Protein AF-A0A368H1C3-F1 (afdb_monomer_lite)

Organism: Ancylostoma caninum (NCBI:txid29170)

pLDDT: mean 83.2, std 16.76, range [36.94, 96.88]

InterPro domains:
  IPR009050 Globin-like superfamily [SSF46458] (20-151)
  IPR012292 Globin/Protoglobin [G3DSA:1.10.490.10] (18-158)

Secondary structure (DSSP, 8-state):
------------S--------HHHHHHHHHHHHHHHHHS-HHHHHHHHHHH-TTSSHHHHHHHHH-----SSPPPHHHHTTSHHHHHHHHHHHHHHHHHHHTTTSTTHHHHHHHHHHHHHHHHHHTT----HHHHHHHHHHHHHHHHHHHHHHHHHHHTT-

Foldseek 3Di:
DDDDDDPPPPVDDPLQDDPDDPVRLVVLLVLLVLLVVPDLLLLQLLLQQCLPPVDCSVVLLCVVQVDDPDNDRDDSVNLVVGPSSVVRSVVVNVLVVQLSVLSPPPSSRVSNVVSVVVVVVVCVVVVNDDDPVVVVSSVVSSCVSSVVSVVVVVVVVVVVD

Radius of gyration: 20.33 Å; chains: 1; bounding box: 42×81×49 Å

Structure (mmCIF, N/CA/C/O backbone):
data_AF-A0A368H1C3-F1
#
_entry.id   AF-A0A368H1C3-F1
#
loop_
_atom_site.group_PDB
_atom_site.id
_atom_site.type_symbol
_atom_site.label_atom_id
_atom_site.label_alt_id
_atom_site.label_comp_id
_atom_site.label_asym_id
_atom_site.label_entity_id
_atom_site.label_seq_id
_atom_site.pdbx_PDB_ins_code
_atom_site.Cartn_x
_atom_site.Cartn_y
_atom_site.Cartn_z
_atom_site.occupancy
_atom_site.B_iso_or_equiv
_atom_site.auth_seq_id
_atom_site.auth_comp_id
_atom_site.auth_asym_id
_atom_site.auth_atom_id
_atom_site.pdbx_PDB_model_num
ATOM 1 N N . MET A 1 1 ? -2.520 55.361 29.335 1.00 36.94 1 MET A N 1
ATOM 2 C CA . MET A 1 1 ? -2.672 55.066 27.896 1.00 36.94 1 MET A CA 1
ATOM 3 C C . MET A 1 1 ? -2.245 53.622 27.698 1.00 36.94 1 MET A C 1
ATOM 5 O O . MET A 1 1 ? -1.158 53.265 28.126 1.00 36.94 1 MET A O 1
ATOM 9 N N . SER A 1 2 ? -3.173 52.797 27.222 1.00 46.72 2 SER A N 1
ATOM 10 C CA . SER A 1 2 ? -3.066 51.341 27.087 1.00 46.72 2 SER A CA 1
ATOM 11 C C . SER A 1 2 ? -2.226 50.963 25.871 1.00 46.72 2 SER A C 1
ATOM 13 O O . SER A 1 2 ? -2.438 51.561 24.821 1.00 46.72 2 SER A O 1
ATOM 15 N N . ILE A 1 3 ? -1.361 49.951 25.990 1.00 47.44 3 ILE A N 1
ATOM 16 C CA . ILE A 1 3 ? -0.995 49.081 24.863 1.00 47.44 3 ILE A CA 1
ATOM 17 C C . ILE A 1 3 ? -0.906 47.640 25.388 1.00 47.44 3 ILE A C 1
ATOM 19 O O . ILE A 1 3 ? 0.160 47.121 25.700 1.00 47.44 3 ILE A O 1
ATOM 23 N N . MET A 1 4 ? -2.069 47.000 25.519 1.00 48.12 4 MET A N 1
ATOM 24 C CA . MET A 1 4 ? -2.190 45.562 25.277 1.00 48.12 4 MET A CA 1
ATOM 25 C C . MET A 1 4 ? -2.272 45.351 23.762 1.00 48.12 4 MET A C 1
ATOM 27 O O . MET A 1 4 ? -3.159 45.930 23.139 1.00 48.12 4 MET A O 1
ATOM 31 N N . LYS A 1 5 ? -1.377 44.531 23.202 1.00 44.06 5 LYS A N 1
ATOM 32 C CA . LYS A 1 5 ? -1.511 43.718 21.972 1.00 44.06 5 LYS A CA 1
ATOM 33 C C . LYS A 1 5 ? -0.127 43.127 21.672 1.00 44.06 5 LYS A C 1
ATOM 35 O O . LYS A 1 5 ? 0.862 43.828 21.809 1.00 44.06 5 LYS A O 1
ATOM 40 N N . GLU A 1 6 ? 0.053 41.874 21.293 1.00 38.03 6 GLU A N 1
ATOM 41 C CA . GLU A 1 6 ? -0.868 40.868 20.778 1.00 38.03 6 GLU A CA 1
ATOM 42 C C . GLU A 1 6 ? -0.171 39.528 21.076 1.00 38.03 6 GLU A C 1
ATOM 44 O O . GLU A 1 6 ? 0.984 39.343 20.695 1.00 38.03 6 GLU A O 1
ATOM 49 N N . CYS A 1 7 ? -0.813 38.615 21.816 1.00 43.75 7 CYS A N 1
ATOM 50 C CA . CYS A 1 7 ? -0.361 37.225 21.816 1.00 43.75 7 CYS A CA 1
ATOM 51 C C . CYS A 1 7 ? -0.515 36.740 20.379 1.00 43.75 7 CYS A C 1
ATOM 53 O O . CYS A 1 7 ? -1.635 36.634 19.884 1.00 43.75 7 CYS A O 1
ATOM 55 N N . SER A 1 8 ? 0.609 36.485 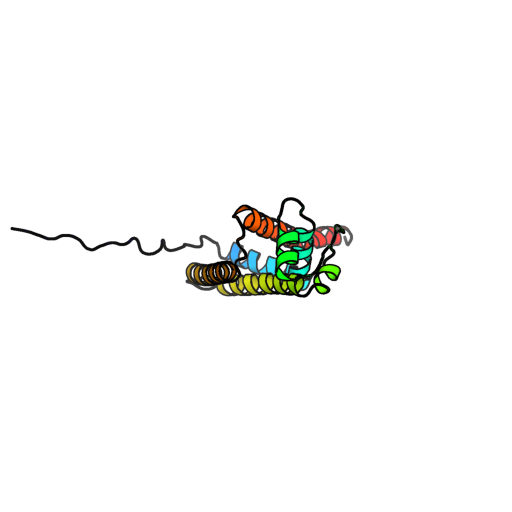19.720 1.00 43.47 8 SER A N 1
ATOM 56 C CA . SER A 1 8 ? 0.679 35.738 18.477 1.00 43.47 8 SER A CA 1
ATOM 57 C C . SER A 1 8 ? 0.069 34.359 18.719 1.00 43.47 8 SER A C 1
ATOM 59 O O . SER A 1 8 ? 0.742 33.423 19.147 1.00 43.47 8 SER A O 1
ATOM 61 N N . SER A 1 9 ? -1.236 34.243 18.496 1.00 50.00 9 SER A N 1
ATOM 62 C CA . SER A 1 9 ? -1.891 32.970 18.257 1.00 50.00 9 SER A CA 1
ATOM 63 C C . SER A 1 9 ? -1.485 32.535 16.856 1.00 50.00 9 SER A C 1
ATOM 65 O O . SER A 1 9 ? -2.258 32.677 15.907 1.00 50.00 9 SER A O 1
ATOM 67 N N . ASP A 1 10 ? -0.251 32.043 16.724 1.00 41.59 10 ASP A N 1
ATOM 68 C CA . ASP A 1 10 ? 0.030 31.109 15.645 1.00 41.59 10 ASP A CA 1
ATOM 69 C C . ASP A 1 10 ? -1.047 30.026 15.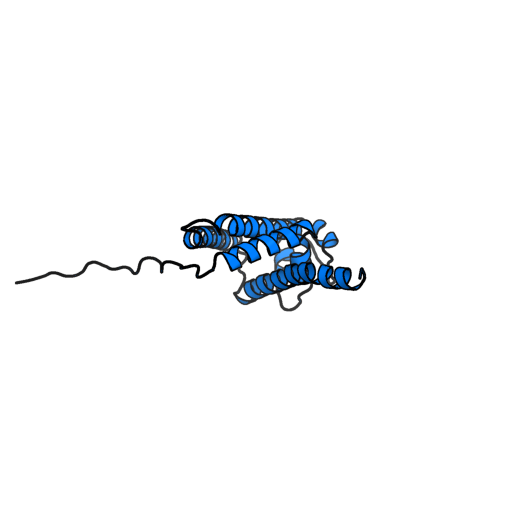755 1.00 41.59 10 ASP A C 1
ATOM 71 O O . ASP A 1 10 ? -1.230 29.469 16.849 1.00 41.59 10 ASP A O 1
ATOM 75 N N . PRO A 1 11 ? -1.823 29.748 14.694 1.00 45.91 11 PRO A N 1
ATOM 76 C CA . PRO A 1 11 ? -2.654 28.568 14.698 1.00 45.91 11 PRO A CA 1
ATOM 77 C C . PRO A 1 11 ? -1.682 27.397 14.822 1.00 45.91 11 PRO A C 1
ATOM 79 O O . PRO A 1 11 ? -1.014 27.019 13.860 1.00 45.91 11 PRO A O 1
ATOM 82 N N . GLY A 1 12 ? -1.559 26.858 16.040 1.00 49.38 12 GLY A N 1
ATOM 83 C CA . GLY A 1 12 ? -0.892 25.585 16.263 1.00 49.38 12 GLY A CA 1
ATOM 84 C C . GLY A 1 12 ? -1.432 24.580 15.244 1.00 49.38 12 GLY A C 1
ATOM 85 O O . GLY A 1 12 ? -2.580 24.735 14.806 1.00 49.38 12 GLY A O 1
ATOM 86 N N . PRO A 1 13 ? -0.622 23.592 14.821 1.00 56.41 13 PRO A N 1
ATOM 87 C CA . PRO A 1 13 ? -1.024 22.655 13.779 1.00 56.41 13 PRO A CA 1
ATOM 88 C C . PRO A 1 13 ? -2.434 22.168 14.092 1.00 56.41 13 PRO A C 1
ATOM 90 O O . PRO A 1 13 ? -2.689 21.745 15.223 1.00 56.41 13 PRO A O 1
ATOM 93 N N . ALA A 1 14 ? -3.354 22.335 13.135 1.00 54.88 14 ALA A N 1
ATOM 94 C CA . ALA A 1 14 ? -4.743 21.937 13.302 1.00 54.88 14 ALA A CA 1
ATOM 95 C C . ALA A 1 14 ? -4.737 20.530 13.896 1.00 54.88 14 ALA A C 1
ATOM 97 O O . ALA A 1 14 ? -4.202 19.613 13.265 1.00 54.88 14 ALA A O 1
ATOM 98 N N . ARG A 1 15 ? -5.221 20.391 15.141 1.00 56.34 15 ARG A N 1
ATOM 99 C CA . ARG A 1 15 ? -5.228 19.101 15.833 1.00 56.34 15 ARG A CA 1
ATOM 100 C C . ARG A 1 15 ? -5.968 18.142 14.925 1.00 56.34 15 ARG A C 1
ATOM 102 O O . ARG A 1 15 ? -7.175 18.283 14.722 1.00 56.34 15 ARG A O 1
ATOM 109 N N . SER A 1 16 ? -5.212 17.240 14.313 1.00 62.97 16 SER A N 1
ATOM 110 C CA . SER A 1 16 ? -5.767 16.258 13.405 1.00 62.97 16 SER A CA 1
ATOM 111 C C . SER A 1 16 ? -6.631 15.376 14.282 1.00 62.97 16 SER A C 1
ATOM 113 O O . SER A 1 16 ? -6.132 14.703 15.171 1.00 62.97 16 SER A O 1
ATOM 115 N N . THR A 1 17 ? -7.944 15.484 14.138 1.00 71.88 17 THR A N 1
ATOM 116 C CA . THR A 1 17 ? -8.879 14.649 14.884 1.00 71.88 17 THR A CA 1
ATOM 117 C C . THR A 1 17 ? -9.231 13.483 13.983 1.00 71.88 17 THR A C 1
ATOM 119 O O . THR A 1 17 ? -9.794 13.658 12.903 1.00 71.88 17 THR A O 1
ATOM 122 N N . LEU A 1 18 ? -8.841 12.280 14.399 1.00 81.38 18 LEU A N 1
ATOM 123 C CA . LEU A 1 18 ? -9.238 11.055 13.722 1.00 81.38 18 LEU A CA 1
ATOM 124 C C . LEU A 1 18 ? -10.658 10.719 14.188 1.00 81.38 18 LEU A C 1
ATOM 126 O O . LEU A 1 18 ? -10.852 10.164 15.265 1.00 81.38 18 LEU A O 1
ATOM 130 N N . ASN A 1 19 ? -11.661 11.116 13.406 1.00 87.25 19 ASN A N 1
ATOM 131 C CA . ASN A 1 19 ? -13.053 10.787 13.702 1.00 87.25 19 ASN A CA 1
ATOM 132 C C . ASN A 1 19 ? -13.353 9.354 13.237 1.00 87.25 19 ASN A C 1
ATOM 134 O O . ASN A 1 19 ? -13.883 9.152 12.147 1.00 87.25 19 ASN A O 1
ATOM 138 N N . ILE A 1 20 ? -12.934 8.373 14.039 1.00 89.75 20 ILE A N 1
ATOM 139 C CA . ILE A 1 20 ? -13.147 6.945 13.797 1.00 89.75 20 ILE A CA 1
ATOM 140 C C . ILE A 1 20 ? -13.710 6.281 15.055 1.00 89.75 20 ILE A C 1
ATOM 142 O O . ILE A 1 20 ? -13.253 6.518 16.173 1.00 89.75 20 ILE A O 1
ATOM 146 N N . THR A 1 21 ? -14.728 5.447 14.887 1.00 93.44 21 THR A N 1
ATOM 147 C CA . THR A 1 21 ? -15.375 4.739 15.992 1.00 93.44 21 THR A CA 1
ATOM 148 C C . THR A 1 21 ? -14.570 3.507 16.428 1.00 93.44 21 THR A C 1
ATOM 150 O O . THR A 1 21 ? -13.856 2.899 15.624 1.00 93.44 21 THR A O 1
ATOM 153 N N . PRO A 1 22 ? -14.753 3.019 17.671 1.00 93.62 22 PRO A N 1
ATOM 154 C CA . PRO A 1 22 ? -14.150 1.756 18.116 1.00 93.62 22 PRO A CA 1
ATOM 155 C C . PRO A 1 22 ? -14.564 0.534 17.282 1.00 93.62 22 PRO A C 1
ATOM 157 O O . PRO A 1 22 ? -13.888 -0.495 17.276 1.00 93.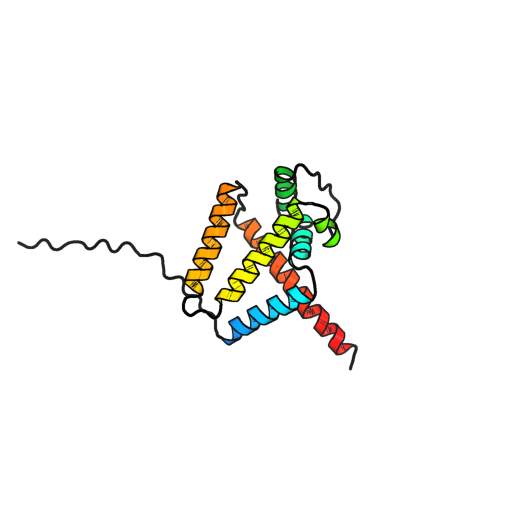62 22 PRO A O 1
ATOM 160 N N . PHE A 1 23 ? -15.716 0.595 16.609 1.00 95.94 23 PHE A N 1
ATOM 161 C CA . PHE A 1 23 ? -16.135 -0.454 15.683 1.00 95.94 23 PHE A CA 1
ATOM 162 C C . PHE A 1 23 ? -15.323 -0.407 14.383 1.00 95.94 23 PHE A C 1
ATOM 164 O O . PHE A 1 23 ? -14.805 -1.436 13.956 1.00 95.94 23 PHE A O 1
ATOM 171 N N . GLU A 1 24 ? -15.149 0.779 13.799 1.00 95.69 24 GLU A N 1
ATOM 172 C CA . GLU A 1 24 ? -14.341 0.967 12.592 1.00 95.69 24 GLU A CA 1
ATOM 173 C C . GLU A 1 24 ? -12.867 0.621 12.829 1.00 95.69 24 GLU A C 1
ATOM 175 O O . GLU A 1 24 ? -12.279 -0.064 11.997 1.00 95.69 24 GLU A O 1
ATOM 180 N N . ILE A 1 25 ? -12.291 0.982 13.984 1.00 95.81 25 ILE A N 1
ATOM 181 C CA . ILE A 1 25 ? -10.928 0.565 14.361 1.00 95.81 25 ILE A CA 1
ATOM 182 C C . ILE A 1 25 ? -10.811 -0.963 14.336 1.00 95.81 25 ILE A C 1
ATOM 184 O O . ILE A 1 25 ? -9.941 -1.510 13.656 1.00 95.81 25 ILE A O 1
ATOM 188 N N . ARG A 1 26 ? -11.721 -1.674 15.017 1.00 96.50 26 ARG A N 1
ATOM 189 C CA . ARG A 1 26 ? -11.731 -3.147 15.022 1.00 96.50 26 ARG A CA 1
ATOM 190 C C . ARG A 1 26 ? -11.842 -3.720 13.612 1.00 96.50 26 ARG A C 1
ATOM 192 O O . ARG A 1 26 ? -11.144 -4.680 13.292 1.00 96.50 26 ARG A O 1
ATOM 199 N N . TYR A 1 27 ? -12.681 -3.123 12.768 1.00 95.25 27 TYR A N 1
ATOM 200 C CA . TYR A 1 27 ? -12.855 -3.559 11.387 1.00 95.25 27 TYR A CA 1
ATOM 201 C C . TYR A 1 27 ? -11.598 -3.339 10.532 1.00 95.25 27 TYR A C 1
ATOM 203 O O . TYR A 1 27 ? -11.221 -4.233 9.772 1.00 95.25 27 TYR A O 1
ATOM 211 N N . LEU A 1 28 ? -10.917 -2.197 10.676 1.00 95.44 28 LEU A N 1
ATOM 212 C CA . LEU A 1 28 ? -9.651 -1.916 9.991 1.00 95.44 28 LEU A CA 1
ATOM 213 C C . LEU A 1 28 ? -8.569 -2.921 10.387 1.00 95.44 28 LEU A C 1
ATOM 215 O O . LEU A 1 28 ? -7.941 -3.515 9.509 1.00 95.44 28 LEU A O 1
ATOM 219 N N . LYS A 1 29 ? -8.398 -3.159 11.694 1.00 96.62 29 LYS A N 1
ATOM 220 C CA . LYS A 1 29 ? -7.429 -4.130 12.222 1.00 96.62 29 LYS A CA 1
ATOM 221 C C . LYS A 1 29 ? -7.702 -5.534 11.682 1.00 96.62 29 LYS A C 1
ATOM 223 O O . LYS A 1 29 ? -6.806 -6.151 11.112 1.00 96.62 29 LYS A O 1
ATOM 228 N N . TYR A 1 30 ? -8.950 -5.997 11.786 1.00 95.44 30 TYR A N 1
ATOM 229 C CA . TYR A 1 30 ? -9.366 -7.308 11.283 1.00 95.44 30 TYR A CA 1
ATOM 230 C C . TYR A 1 30 ? -9.127 -7.457 9.777 1.00 95.44 30 TYR A C 1
ATOM 232 O O . TYR A 1 30 ? -8.592 -8.468 9.323 1.00 95.44 30 TYR A O 1
ATOM 240 N N . SER A 1 31 ? -9.521 -6.453 8.991 1.00 95.44 31 SER A N 1
ATOM 241 C CA . SER A 1 31 ? -9.398 -6.493 7.532 1.00 95.44 31 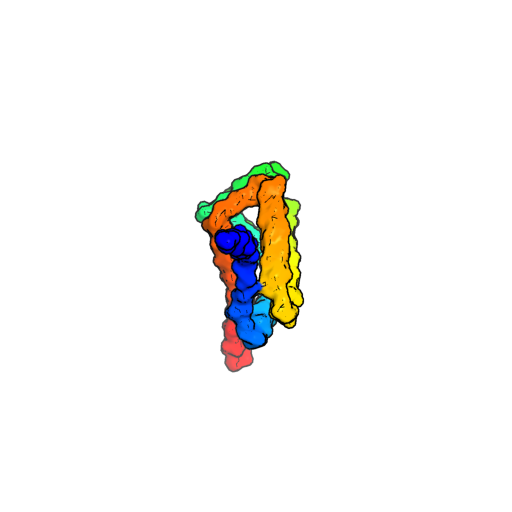SER A CA 1
ATOM 242 C C . SER A 1 31 ? -7.938 -6.549 7.096 1.00 95.44 31 SER A C 1
ATOM 244 O O . SER A 1 31 ? -7.587 -7.336 6.215 1.00 95.44 31 SER A O 1
ATOM 246 N N . TRP A 1 32 ? -7.084 -5.755 7.745 1.00 96.38 32 TRP A N 1
ATOM 247 C CA . TRP A 1 32 ? -5.648 -5.748 7.497 1.00 96.38 32 TRP A CA 1
ATOM 248 C C . TRP A 1 32 ? -4.987 -7.080 7.865 1.00 96.38 32 TRP A C 1
ATOM 250 O O . TRP A 1 32 ? -4.267 -7.654 7.048 1.00 96.38 32 TRP A O 1
ATOM 260 N N . GLU A 1 33 ? -5.263 -7.605 9.061 1.00 95.00 33 GLU A N 1
ATOM 261 C CA . GLU A 1 33 ? -4.719 -8.881 9.540 1.00 95.00 33 GLU A CA 1
ATOM 262 C C . GLU A 1 33 ? -5.140 -10.048 8.640 1.00 95.00 33 GLU A C 1
ATOM 264 O O . GLU A 1 33 ? -4.316 -10.859 8.208 1.00 95.00 33 GLU A O 1
ATOM 269 N N . LYS A 1 34 ? -6.428 -10.109 8.293 1.00 93.62 34 LYS A N 1
ATOM 270 C CA . LYS A 1 34 ? -6.963 -11.143 7.409 1.00 93.62 34 LYS A CA 1
ATOM 271 C C . LYS A 1 34 ? -6.331 -11.086 6.024 1.00 93.62 34 LYS A C 1
ATOM 273 O O . LYS A 1 34 ? -5.940 -12.123 5.491 1.00 93.62 34 LYS A O 1
ATOM 278 N N . ALA A 1 35 ? -6.218 -9.900 5.433 1.00 94.00 35 ALA A N 1
ATOM 279 C CA . ALA A 1 35 ? -5.583 -9.777 4.130 1.00 94.00 35 ALA A CA 1
ATOM 280 C C . ALA A 1 35 ? -4.096 -10.180 4.194 1.00 94.00 35 ALA A C 1
ATOM 282 O O . ALA A 1 35 ? -3.629 -10.936 3.343 1.00 94.00 35 ALA A O 1
ATOM 283 N N . SER A 1 36 ? -3.386 -9.760 5.249 1.00 93.06 36 SER A N 1
ATOM 284 C CA . SER A 1 36 ? -1.934 -9.953 5.389 1.00 93.06 36 SER A CA 1
ATOM 285 C C . SER A 1 36 ? -1.557 -11.405 5.672 1.00 93.06 36 SER A C 1
ATOM 287 O O . SER A 1 36 ? -0.450 -11.830 5.361 1.00 93.06 36 SER A O 1
ATOM 289 N N . SER A 1 37 ? -2.476 -12.170 6.264 1.00 92.94 37 SER A N 1
ATOM 290 C CA . SER A 1 37 ? -2.310 -13.605 6.519 1.00 92.94 37 SER A CA 1
ATOM 291 C C . SER A 1 37 ? -2.696 -14.486 5.330 1.00 92.94 37 SER A C 1
ATOM 293 O O . SER A 1 37 ? -2.296 -15.646 5.282 1.00 92.94 37 SER A O 1
ATOM 295 N N . THR A 1 38 ? -3.462 -13.960 4.370 1.00 92.31 38 THR A N 1
ATOM 296 C CA . THR A 1 38 ? -3.951 -14.743 3.223 1.00 92.31 38 THR A CA 1
ATOM 297 C C . THR A 1 38 ? -3.034 -14.619 2.008 1.00 92.31 38 THR A C 1
ATOM 299 O O . THR A 1 38 ? -2.869 -15.582 1.264 1.00 92.31 38 THR A O 1
ATOM 302 N N . MET A 1 39 ? -2.444 -13.443 1.784 1.00 91.69 39 MET A N 1
ATOM 303 C CA . MET A 1 39 ? -1.576 -13.184 0.636 1.00 91.69 39 MET A CA 1
ATOM 304 C C . MET A 1 39 ? -0.456 -12.204 0.979 1.00 91.69 39 MET A C 1
ATOM 306 O O . MET A 1 39 ? -0.534 -11.453 1.950 1.00 91.69 39 MET A O 1
ATOM 310 N N . ASP A 1 40 ? 0.566 -12.157 0.126 1.00 94.50 40 ASP A N 1
ATOM 311 C CA . ASP A 1 40 ? 1.597 -11.121 0.178 1.00 94.50 40 ASP A CA 1
ATOM 312 C C . ASP A 1 40 ? 1.028 -9.798 -0.366 1.00 94.50 40 ASP A C 1
ATOM 314 O O . ASP A 1 40 ? 1.246 -9.441 -1.525 1.00 94.50 40 ASP A O 1
ATOM 318 N N . ILE A 1 41 ? 0.266 -9.076 0.472 1.00 95.12 41 ILE A N 1
ATOM 319 C CA . ILE A 1 41 ? -0.379 -7.798 0.107 1.00 95.12 41 ILE A CA 1
ATOM 320 C C . ILE A 1 41 ? 0.624 -6.841 -0.539 1.00 95.12 41 ILE A C 1
ATOM 322 O O . ILE A 1 41 ? 0.287 -6.151 -1.499 1.00 95.12 41 ILE A O 1
ATOM 326 N N . GLY A 1 42 ? 1.848 -6.771 -0.007 1.00 96.00 42 GLY A N 1
ATOM 327 C CA . GLY A 1 42 ? 2.874 -5.863 -0.504 1.00 96.00 42 GLY A CA 1
ATOM 328 C C . GLY A 1 42 ? 3.233 -6.165 -1.956 1.00 96.00 42 GLY A C 1
ATOM 329 O O . GLY A 1 42 ? 3.224 -5.259 -2.793 1.00 96.00 42 GLY A O 1
ATOM 330 N N . CYS A 1 43 ? 3.533 -7.428 -2.267 1.00 96.88 43 CYS A N 1
ATOM 331 C CA . CYS A 1 43 ? 3.870 -7.827 -3.632 1.00 96.88 43 CYS A CA 1
ATOM 332 C C . CYS A 1 43 ? 2.659 -7.756 -4.574 1.00 96.88 43 CYS A C 1
ATOM 334 O O . CYS A 1 43 ? 2.817 -7.328 -5.714 1.00 96.88 43 CYS A O 1
ATOM 336 N N . GLU A 1 44 ? 1.457 -8.089 -4.102 1.00 95.88 44 GLU A N 1
ATOM 337 C CA . GLU A 1 44 ? 0.208 -7.965 -4.868 1.00 95.88 44 GLU A CA 1
ATOM 338 C C . GLU A 1 44 ? -0.107 -6.510 -5.241 1.00 95.88 44 GLU A C 1
ATOM 340 O O . GLU A 1 44 ? -0.407 -6.195 -6.395 1.00 95.88 44 GLU A O 1
ATOM 345 N N . LEU A 1 45 ? 0.027 -5.589 -4.286 1.00 94.88 45 LEU A N 1
ATOM 346 C CA . LEU A 1 45 ? -0.113 -4.156 -4.526 1.00 94.88 45 LEU A CA 1
ATOM 347 C C . LEU A 1 45 ? 0.894 -3.668 -5.571 1.00 94.88 45 LEU A C 1
ATOM 349 O O . LEU A 1 45 ? 0.529 -2.964 -6.512 1.00 94.88 45 LEU A O 1
ATOM 353 N N . VAL A 1 46 ? 2.169 -4.022 -5.404 1.00 94.44 46 VAL A N 1
ATOM 354 C CA . VAL A 1 46 ? 3.231 -3.590 -6.319 1.00 94.44 46 VAL A CA 1
ATOM 355 C C . VAL A 1 46 ? 3.017 -4.169 -7.717 1.00 94.44 46 VAL A C 1
ATOM 357 O O . VAL A 1 46 ? 3.194 -3.442 -8.690 1.00 94.44 46 VAL A O 1
ATOM 360 N N . ALA A 1 47 ? 2.572 -5.421 -7.837 1.00 95.12 47 ALA A N 1
ATOM 361 C CA . ALA A 1 47 ? 2.211 -6.021 -9.118 1.00 95.12 47 ALA A CA 1
ATOM 362 C C . ALA A 1 47 ? 1.072 -5.241 -9.798 1.00 95.12 47 ALA A C 1
ATOM 364 O O . ALA A 1 47 ? 1.206 -4.850 -10.958 1.00 95.12 47 ALA A O 1
ATOM 365 N N . ARG A 1 48 ? -0.005 -4.921 -9.062 1.00 93.50 48 ARG A N 1
ATOM 366 C CA . ARG A 1 48 ? -1.108 -4.080 -9.565 1.00 93.50 48 ARG A CA 1
ATOM 367 C C . ARG A 1 48 ? -0.616 -2.712 -10.047 1.00 93.50 48 ARG A C 1
ATOM 369 O O . ARG A 1 48 ? -0.994 -2.290 -11.134 1.00 93.50 48 ARG A O 1
ATOM 376 N N . LEU A 1 49 ? 0.255 -2.046 -9.288 1.00 92.06 49 LEU A N 1
ATOM 377 C CA . LEU A 1 49 ? 0.811 -0.738 -9.660 1.00 92.06 49 LEU A CA 1
ATOM 378 C C . LEU A 1 49 ? 1.719 -0.806 -10.896 1.00 92.06 49 LEU A C 1
ATOM 380 O O . LEU A 1 49 ? 1.672 0.087 -11.736 1.00 92.06 49 LEU A O 1
ATOM 384 N N . LEU A 1 50 ? 2.533 -1.857 -11.029 1.00 91.75 50 LEU A N 1
ATOM 385 C CA . LEU A 1 50 ? 3.385 -2.069 -12.206 1.00 91.75 50 LEU A CA 1
ATOM 386 C C . LEU A 1 50 ? 2.578 -2.360 -13.478 1.00 91.75 50 LEU A C 1
ATOM 388 O O . LEU A 1 50 ? 3.047 -2.054 -14.576 1.00 91.75 50 LEU A O 1
ATOM 392 N N . ASN A 1 51 ? 1.379 -2.923 -13.320 1.00 91.88 51 ASN A N 1
ATOM 393 C CA . ASN A 1 51 ? 0.444 -3.209 -14.406 1.00 91.88 51 ASN A CA 1
ATOM 394 C C . ASN A 1 51 ? -0.516 -2.039 -14.700 1.00 91.88 51 ASN A C 1
ATOM 396 O O . ASN A 1 51 ? -1.222 -2.070 -15.708 1.00 91.88 51 ASN A O 1
ATOM 400 N N . ASP A 1 52 ? -0.563 -1.004 -13.851 1.00 87.75 52 ASP A N 1
ATOM 401 C CA . ASP A 1 52 ? -1.416 0.166 -14.068 1.00 87.75 52 ASP A CA 1
ATOM 402 C C . ASP A 1 52 ? -0.710 1.213 -14.939 1.00 87.75 52 ASP A C 1
ATOM 404 O O . ASP A 1 52 ? 0.049 2.064 -14.461 1.00 87.75 52 ASP A O 1
ATOM 408 N N . ASN A 1 53 ? -1.040 1.182 -16.232 1.00 82.81 53 ASN A N 1
ATOM 409 C CA . ASN A 1 53 ? -0.518 2.088 -17.259 1.00 82.81 53 ASN A CA 1
ATOM 410 C C . ASN A 1 53 ? -0.877 3.569 -17.041 1.00 82.81 53 ASN A C 1
ATOM 412 O O . ASN A 1 53 ? -0.338 4.435 -17.728 1.00 82.81 53 ASN A O 1
ATOM 416 N N . ARG A 1 54 ? -1.789 3.887 -16.113 1.00 82.25 54 ARG A N 1
ATOM 417 C CA . ARG A 1 54 ? -2.111 5.277 -15.750 1.00 82.25 54 ARG A CA 1
ATOM 418 C C . ARG A 1 54 ? -1.073 5.867 -14.798 1.00 82.25 54 ARG A C 1
ATOM 420 O O . ARG A 1 54 ? -0.992 7.086 -14.667 1.00 82.25 54 ARG A O 1
ATOM 427 N N . THR A 1 55 ? -0.288 5.022 -14.130 1.00 77.75 55 THR A N 1
ATOM 428 C CA . THR A 1 55 ? 0.748 5.452 -13.190 1.00 77.75 55 THR A CA 1
ATOM 429 C C . THR A 1 55 ? 2.110 5.517 -13.867 1.00 77.75 55 THR A C 1
ATOM 431 O O . THR A 1 55 ? 2.410 4.775 -14.799 1.00 77.75 55 THR A O 1
ATOM 434 N N . ARG A 1 56 ? 3.003 6.361 -13.342 1.00 81.19 56 ARG A N 1
ATOM 435 C CA . ARG A 1 56 ? 4.428 6.339 -13.725 1.00 81.19 56 ARG A CA 1
ATOM 436 C C . ARG A 1 56 ? 5.243 5.357 -12.882 1.00 81.19 56 ARG A C 1
ATOM 438 O O . ARG A 1 56 ? 6.468 5.446 -12.846 1.00 81.19 56 ARG A O 1
ATOM 445 N N . PHE A 1 57 ? 4.582 4.439 -12.178 1.00 86.94 57 PHE A N 1
ATOM 446 C CA . PHE A 1 57 ? 5.219 3.608 -11.164 1.00 86.94 57 PHE A CA 1
ATOM 447 C C . PHE A 1 57 ? 6.306 2.700 -11.754 1.00 86.94 57 PHE A C 1
ATOM 449 O O . PHE A 1 57 ? 7.399 2.625 -11.198 1.00 86.94 57 PHE A O 1
ATOM 456 N N . ARG A 1 58 ? 6.063 2.104 -12.929 1.00 88.31 58 ARG A N 1
ATOM 457 C CA . ARG A 1 58 ? 7.060 1.285 -13.642 1.00 88.31 58 ARG A CA 1
ATOM 458 C C . ARG A 1 58 ? 8.342 2.071 -13.941 1.00 88.31 58 ARG A C 1
ATOM 460 O O . ARG A 1 58 ? 9.411 1.680 -13.483 1.00 88.31 58 ARG A O 1
ATOM 467 N N . ALA A 1 59 ? 8.218 3.235 -14.580 1.00 86.06 59 ALA A N 1
ATOM 468 C CA . ALA A 1 59 ? 9.350 4.116 -14.885 1.00 86.06 59 ALA A CA 1
ATOM 469 C C . ALA A 1 59 ? 10.087 4.608 -13.620 1.00 86.06 59 ALA A C 1
ATOM 471 O O . ALA A 1 59 ? 11.311 4.764 -13.607 1.00 86.06 59 ALA A O 1
ATOM 472 N N . LEU A 1 60 ? 9.357 4.840 -12.523 1.00 84.31 60 LEU A N 1
ATOM 473 C CA . LEU A 1 60 ? 9.952 5.193 -11.231 1.00 84.31 60 LEU A CA 1
ATOM 474 C C . LEU A 1 60 ? 10.788 4.047 -10.647 1.00 84.31 60 LEU A C 1
ATOM 476 O O . LEU A 1 60 ? 11.862 4.304 -10.107 1.00 84.31 60 LEU A O 1
ATOM 480 N N . ILE A 1 61 ? 10.337 2.795 -10.761 1.00 87.81 61 ILE A N 1
ATOM 481 C CA . ILE A 1 61 ? 11.129 1.645 -10.314 1.00 87.81 61 ILE A CA 1
ATOM 482 C C . ILE A 1 61 ? 12.374 1.480 -11.189 1.00 87.81 61 ILE A C 1
ATOM 484 O O . ILE A 1 61 ? 13.466 1.349 -10.638 1.00 87.81 61 ILE A O 1
ATOM 488 N N . GLU A 1 62 ? 12.243 1.544 -12.515 1.00 88.81 62 GLU A N 1
ATOM 489 C CA . GLU A 1 62 ? 13.368 1.396 -13.455 1.00 88.81 62 GLU A CA 1
ATOM 490 C C . GLU A 1 62 ? 14.451 2.458 -13.207 1.00 88.81 62 GLU A C 1
ATOM 492 O O . GLU A 1 62 ? 15.615 2.123 -12.984 1.00 88.81 62 GLU A O 1
ATOM 497 N N . SER A 1 63 ? 14.064 3.735 -13.096 1.00 85.06 63 SER A N 1
ATOM 498 C CA . SER A 1 63 ? 14.999 4.846 -12.832 1.00 85.06 63 SER A CA 1
ATOM 499 C C . SER A 1 63 ? 15.802 4.722 -11.530 1.00 85.06 63 SER A C 1
ATOM 501 O O . SER A 1 63 ? 16.894 5.279 -11.439 1.00 85.06 63 SER A O 1
ATOM 503 N N . HIS A 1 64 ? 15.292 4.001 -10.526 1.00 80.69 64 HIS A N 1
ATOM 504 C CA . HIS A 1 64 ? 15.940 3.852 -9.215 1.00 80.69 64 HIS A CA 1
ATOM 505 C C . HIS A 1 64 ? 16.552 2.466 -8.979 1.00 80.69 64 HIS A C 1
ATOM 507 O O . HIS A 1 64 ? 17.211 2.260 -7.959 1.00 80.69 64 HIS A O 1
ATOM 513 N N . SER A 1 65 ? 16.305 1.508 -9.871 1.00 82.62 65 SER A N 1
ATOM 514 C CA . SER A 1 65 ? 16.852 0.148 -9.789 1.00 82.62 65 SER A CA 1
ATOM 515 C C . SER A 1 65 ? 17.965 -0.099 -10.800 1.00 82.62 65 SER A C 1
ATOM 517 O O . SER A 1 65 ? 18.870 -0.871 -10.501 1.00 82.62 65 SER A O 1
ATOM 519 N N . GLY A 1 66 ? 17.917 0.559 -11.964 1.00 78.06 66 GLY A N 1
ATOM 520 C CA . GLY A 1 66 ? 18.737 0.192 -13.120 1.00 78.06 66 GLY A CA 1
ATOM 521 C C . GLY A 1 66 ? 18.246 -1.075 -13.834 1.00 78.06 66 GLY A C 1
ATOM 522 O O . GLY A 1 66 ? 18.826 -1.450 -14.850 1.00 78.06 66 GLY A O 1
ATOM 523 N N . ASP A 1 67 ? 17.180 -1.710 -13.334 1.00 83.12 67 ASP A N 1
ATOM 524 C CA . ASP A 1 67 ? 16.545 -2.867 -13.956 1.00 83.12 67 ASP A CA 1
ATOM 525 C C . ASP A 1 67 ? 15.606 -2.402 -15.080 1.00 83.12 67 ASP A C 1
ATOM 527 O O . ASP A 1 67 ? 14.913 -1.394 -14.940 1.00 83.12 67 ASP A O 1
ATOM 531 N N . LEU A 1 68 ? 15.541 -3.163 -16.177 1.00 84.94 68 LEU A N 1
ATOM 532 C CA . LEU A 1 68 ? 14.529 -2.990 -17.222 1.00 84.94 68 LEU A CA 1
ATOM 533 C C . LEU A 1 68 ? 13.378 -3.960 -16.956 1.00 84.94 68 LEU A C 1
ATOM 535 O O . LEU A 1 68 ? 13.551 -5.177 -17.018 1.00 84.94 68 LEU A O 1
ATOM 539 N N . LEU A 1 69 ? 12.196 -3.420 -16.670 1.00 84.94 69 LEU A N 1
ATOM 540 C CA . LEU A 1 69 ? 11.010 -4.201 -16.322 1.00 84.94 69 LEU A CA 1
ATOM 541 C C . LEU A 1 69 ? 10.243 -4.688 -17.562 1.00 84.94 69 LEU A C 1
ATOM 543 O O . LEU A 1 69 ? 9.334 -5.510 -17.440 1.00 84.94 69 LEU A O 1
ATOM 547 N N . GLY A 1 70 ? 10.569 -4.187 -18.756 1.00 82.69 70 GLY A N 1
ATOM 548 C CA . GLY A 1 70 ? 9.923 -4.572 -20.017 1.00 82.69 70 GLY A CA 1
ATOM 549 C C . GLY A 1 70 ? 8.475 -4.082 -20.115 1.00 82.69 70 GLY A C 1
ATOM 550 O O . GLY A 1 70 ? 8.139 -3.060 -19.528 1.00 82.69 70 GLY A O 1
ATOM 551 N N . SER A 1 71 ? 7.611 -4.804 -20.839 1.00 79.69 71 SER A N 1
ATOM 552 C CA . SER A 1 71 ? 6.173 -4.488 -20.988 1.00 79.69 71 SER A CA 1
ATOM 553 C C . SER A 1 71 ? 5.227 -5.592 -20.499 1.00 79.69 71 SER A C 1
ATOM 555 O O . SER A 1 71 ? 4.012 -5.413 -20.532 1.00 79.69 71 SER A O 1
ATOM 557 N N . ALA A 1 72 ? 5.758 -6.726 -20.033 1.00 85.38 72 ALA A N 1
ATOM 558 C CA . ALA A 1 72 ? 4.949 -7.835 -19.536 1.00 85.38 72 ALA A CA 1
ATOM 559 C C . ALA A 1 72 ? 4.161 -7.446 -18.274 1.00 85.38 72 ALA A C 1
ATOM 561 O O . ALA A 1 72 ? 4.571 -6.542 -17.534 1.00 85.38 72 ALA A O 1
ATOM 562 N N . ASN A 1 73 ? 3.054 -8.152 -18.032 1.00 92.00 73 ASN A N 1
ATOM 563 C CA . ASN A 1 73 ? 2.313 -8.053 -16.779 1.00 92.00 73 ASN A CA 1
ATOM 564 C C . ASN A 1 73 ? 3.071 -8.779 -15.663 1.00 92.00 73 ASN A C 1
ATOM 566 O O . ASN A 1 73 ? 3.624 -9.856 -15.878 1.00 92.00 73 ASN A O 1
ATOM 570 N N . PHE A 1 74 ? 3.054 -8.197 -14.471 1.00 93.88 74 PHE A N 1
ATOM 571 C CA . PHE A 1 74 ? 3.658 -8.745 -13.266 1.00 93.88 74 PHE A CA 1
ATOM 572 C C . PHE A 1 74 ? 2.634 -9.497 -12.423 1.00 93.88 74 PHE A C 1
ATOM 574 O O . PHE A 1 74 ? 1.540 -8.988 -12.171 1.00 93.88 74 PHE A O 1
ATOM 581 N N . SER A 1 75 ? 3.025 -10.670 -11.931 1.00 95.56 75 SER A N 1
ATOM 582 C CA . SER A 1 75 ? 2.425 -11.307 -10.756 1.00 95.56 75 SER A CA 1
ATOM 583 C C . SER A 1 75 ? 3.154 -10.891 -9.471 1.00 95.56 75 SER A C 1
ATOM 585 O O . SER A 1 75 ? 4.259 -10.338 -9.520 1.00 95.56 75 SER A O 1
ATOM 587 N N . ALA A 1 76 ? 2.587 -11.206 -8.302 1.00 95.25 76 ALA A N 1
ATOM 588 C CA 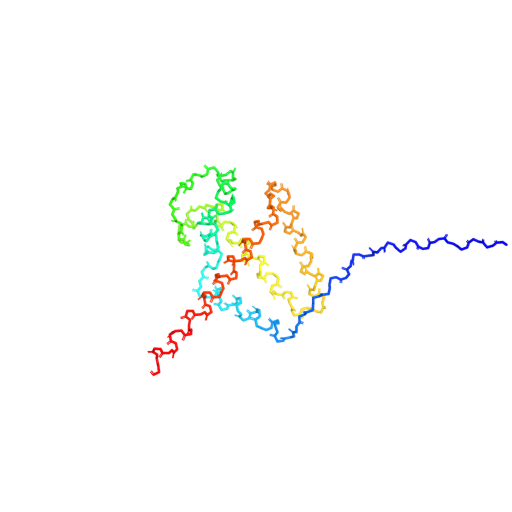. ALA A 1 76 ? 3.279 -11.017 -7.026 1.00 95.25 76 ALA A CA 1
ATOM 589 C C . ALA A 1 76 ? 4.610 -11.794 -6.947 1.00 95.25 76 ALA A C 1
ATOM 591 O O . ALA A 1 76 ? 5.580 -11.298 -6.375 1.00 95.25 76 ALA A O 1
ATOM 592 N N . GLU A 1 77 ? 4.705 -12.976 -7.567 1.00 95.88 77 GLU A N 1
ATOM 593 C CA . GLU A 1 77 ? 5.959 -13.739 -7.623 1.00 95.88 77 GLU A CA 1
ATOM 594 C C . GLU A 1 77 ? 7.019 -13.061 -8.498 1.00 95.88 77 GLU A C 1
ATOM 596 O O . GLU A 1 77 ? 8.212 -13.116 -8.193 1.00 95.88 77 GLU A O 1
ATOM 601 N N . ASP A 1 78 ? 6.607 -12.365 -9.559 1.00 94.88 78 ASP A N 1
ATOM 602 C CA . ASP A 1 78 ? 7.541 -11.606 -10.390 1.00 94.88 78 ASP A CA 1
ATOM 603 C C . ASP A 1 78 ? 8.135 -10.421 -9.628 1.00 94.88 78 ASP A C 1
ATOM 605 O O . ASP A 1 78 ? 9.338 -10.178 -9.725 1.00 94.88 78 ASP A O 1
ATOM 609 N N . VAL A 1 79 ? 7.341 -9.738 -8.796 1.00 94.94 79 VAL A N 1
ATOM 610 C CA . VAL A 1 79 ? 7.809 -8.621 -7.955 1.00 94.94 79 VAL A CA 1
ATOM 611 C C . VAL A 1 79 ? 8.979 -9.032 -7.059 1.00 94.94 79 VAL A C 1
ATOM 613 O O . VAL A 1 79 ? 9.929 -8.262 -6.891 1.00 94.94 79 VAL A O 1
ATOM 616 N N . LYS A 1 80 ? 8.969 -10.259 -6.524 1.00 94.69 80 LYS A N 1
ATOM 617 C CA . LYS A 1 80 ? 10.018 -10.760 -5.617 1.00 94.69 80 LYS A CA 1
ATOM 618 C C . LYS A 1 80 ? 11.396 -10.859 -6.276 1.00 94.69 80 LYS A C 1
ATOM 620 O O . LYS A 1 80 ? 12.402 -10.843 -5.554 1.00 94.69 80 LYS A O 1
ATOM 625 N N . LYS A 1 81 ? 11.445 -10.935 -7.612 1.00 92.19 81 LYS A N 1
ATOM 626 C CA . LYS A 1 81 ? 12.673 -11.017 -8.421 1.00 92.19 81 LYS A CA 1
ATOM 627 C C . LYS A 1 81 ? 13.396 -9.670 -8.512 1.00 92.19 81 LYS A C 1
ATOM 629 O O . LYS A 1 81 ? 14.614 -9.648 -8.654 1.00 92.19 81 LYS A O 1
ATOM 634 N N . PHE A 1 82 ? 12.677 -8.555 -8.358 1.00 91.38 82 PHE A N 1
ATOM 635 C CA . PHE A 1 82 ? 13.232 -7.208 -8.485 1.00 91.38 82 PHE A CA 1
ATOM 636 C C . PHE A 1 82 ? 13.464 -6.590 -7.111 1.00 91.38 82 PHE A C 1
ATOM 638 O O . PHE A 1 82 ? 12.524 -6.294 -6.368 1.00 91.38 82 PHE A O 1
ATOM 645 N N . ARG A 1 83 ? 14.736 -6.353 -6.765 1.00 91.88 83 ARG A N 1
ATOM 646 C CA . ARG A 1 83 ? 15.133 -5.883 -5.426 1.00 91.88 83 ARG A CA 1
ATOM 647 C C . ARG A 1 83 ? 14.376 -4.620 -5.021 1.00 91.88 83 ARG A C 1
ATOM 649 O O . ARG A 1 83 ? 13.874 -4.549 -3.901 1.00 91.88 83 ARG A O 1
ATOM 656 N N . ARG A 1 84 ? 14.286 -3.634 -5.920 1.00 90.88 84 ARG A N 1
ATOM 657 C CA . ARG A 1 84 ? 13.633 -2.354 -5.620 1.00 90.88 84 ARG A CA 1
ATOM 658 C C . ARG A 1 84 ? 12.125 -2.508 -5.444 1.00 90.88 84 ARG A C 1
ATOM 660 O O . ARG A 1 84 ? 11.593 -1.970 -4.477 1.00 90.88 84 ARG A O 1
ATOM 667 N N . ALA A 1 85 ? 11.463 -3.264 -6.318 1.00 92.56 85 ALA A N 1
ATOM 668 C CA . ALA A 1 85 ? 10.028 -3.527 -6.226 1.00 92.56 85 ALA A CA 1
ATOM 669 C C . ALA A 1 85 ? 9.682 -4.249 -4.911 1.00 92.56 85 ALA A C 1
ATOM 671 O O . ALA A 1 85 ? 8.794 -3.814 -4.180 1.00 92.56 85 ALA A O 1
ATOM 672 N N . ARG A 1 86 ? 10.477 -5.260 -4.536 1.00 94.75 86 ARG A N 1
ATOM 673 C CA . ARG A 1 86 ? 10.357 -5.962 -3.251 1.00 94.75 86 ARG A CA 1
ATOM 674 C C . ARG A 1 86 ? 10.579 -5.045 -2.043 1.00 94.75 86 ARG A C 1
ATOM 676 O O . ARG A 1 86 ? 9.861 -5.151 -1.053 1.00 94.75 86 ARG A O 1
ATOM 683 N N . SER A 1 87 ? 11.545 -4.125 -2.104 1.00 93.31 87 SER A N 1
ATOM 684 C CA . SER A 1 87 ? 11.742 -3.130 -1.038 1.00 93.31 87 SER A CA 1
ATOM 685 C C . SER A 1 87 ? 10.544 -2.192 -0.883 1.00 93.31 87 SER A C 1
ATOM 687 O O . SER A 1 87 ? 10.196 -1.851 0.245 1.00 93.31 87 SER A O 1
ATOM 689 N N . VAL A 1 88 ? 9.900 -1.791 -1.985 1.00 91.94 88 VAL A N 1
ATOM 690 C CA . VAL A 1 88 ? 8.676 -0.976 -1.932 1.00 91.94 88 VAL A CA 1
ATOM 691 C C . VAL A 1 88 ? 7.518 -1.776 -1.334 1.00 91.94 88 VAL A C 1
ATOM 693 O O . VAL A 1 88 ? 6.875 -1.283 -0.411 1.00 91.94 88 VAL A O 1
ATOM 696 N N . ALA A 1 89 ? 7.311 -3.019 -1.782 1.00 95.38 89 ALA A N 1
ATOM 697 C CA . ALA A 1 89 ? 6.304 -3.930 -1.231 1.00 95.38 89 ALA A CA 1
ATOM 698 C C . ALA A 1 89 ? 6.433 -4.060 0.296 1.00 95.38 89 ALA A C 1
ATOM 700 O O . ALA A 1 89 ? 5.473 -3.838 1.032 1.00 95.38 89 ALA A O 1
ATOM 701 N N . HIS A 1 90 ? 7.649 -4.331 0.777 1.00 95.88 90 HIS A N 1
ATOM 702 C CA . HIS A 1 90 ? 7.929 -4.428 2.207 1.00 95.88 90 HIS A CA 1
ATOM 703 C C . HIS A 1 90 ? 7.679 -3.107 2.948 1.00 95.88 90 HIS A C 1
ATOM 705 O O . HIS A 1 90 ? 7.061 -3.103 4.010 1.00 95.88 90 HIS A O 1
ATOM 711 N N . GLY A 1 91 ? 8.122 -1.979 2.382 1.00 94.31 91 GLY A N 1
ATOM 712 C CA . GLY A 1 91 ? 7.943 -0.660 2.986 1.00 94.31 91 GLY A CA 1
ATOM 713 C C . GLY A 1 91 ? 6.474 -0.282 3.184 1.00 94.31 91 GLY A C 1
ATOM 714 O O . GLY A 1 91 ? 6.127 0.260 4.232 1.00 94.31 91 GLY A O 1
ATOM 715 N N . VAL A 1 92 ? 5.604 -0.613 2.224 1.00 93.00 92 VAL A N 1
ATOM 716 C CA . VAL A 1 92 ? 4.158 -0.375 2.355 1.00 93.00 92 VAL A CA 1
ATOM 717 C C . VAL A 1 92 ? 3.570 -1.201 3.498 1.00 93.00 92 VAL A C 1
ATOM 719 O O . VAL A 1 92 ? 2.864 -0.652 4.341 1.00 93.00 92 VAL A O 1
ATOM 722 N N . VAL A 1 93 ? 3.892 -2.496 3.569 1.00 96.00 93 VAL A N 1
ATOM 723 C CA . VAL A 1 93 ? 3.395 -3.373 4.642 1.00 96.00 93 VAL A CA 1
ATOM 724 C C . VAL A 1 93 ? 3.865 -2.879 6.011 1.00 96.00 93 VAL A C 1
ATOM 726 O O . VAL A 1 93 ? 3.062 -2.789 6.933 1.00 96.00 93 VAL A O 1
ATOM 729 N N . MET A 1 94 ? 5.139 -2.497 6.145 1.00 96.38 94 MET A N 1
ATOM 730 C CA . MET A 1 94 ? 5.669 -1.953 7.402 1.00 96.38 94 MET A CA 1
ATOM 731 C C . MET A 1 94 ? 4.984 -0.648 7.808 1.00 96.38 94 MET A C 1
ATOM 733 O O . MET A 1 94 ? 4.649 -0.480 8.978 1.00 96.38 94 MET A O 1
ATOM 737 N N . PHE A 1 95 ? 4.731 0.252 6.854 1.00 95.75 95 PHE A N 1
ATOM 738 C CA . PHE A 1 95 ? 4.016 1.496 7.128 1.00 95.75 95 PHE A CA 1
ATOM 739 C C . PHE A 1 95 ? 2.604 1.232 7.659 1.00 95.75 95 PHE A C 1
ATOM 741 O O . PHE A 1 95 ? 2.235 1.770 8.700 1.00 95.75 95 PHE A O 1
ATOM 748 N N . PHE A 1 96 ? 1.824 0.380 6.987 1.00 96.06 96 PHE A N 1
ATOM 749 C CA . PHE A 1 96 ? 0.461 0.087 7.431 1.00 96.06 96 PHE A CA 1
ATOM 750 C C . PHE A 1 96 ? 0.423 -0.728 8.721 1.00 96.06 96 PHE A C 1
ATOM 752 O O . PHE A 1 96 ? -0.422 -0.443 9.560 1.00 96.06 96 PHE A O 1
ATOM 759 N N . ASN A 1 97 ? 1.364 -1.649 8.952 1.00 96.75 97 ASN A N 1
ATOM 760 C CA . ASN A 1 97 ? 1.501 -2.310 10.253 1.00 96.75 97 ASN A CA 1
ATOM 761 C C . ASN A 1 97 ? 1.679 -1.290 11.382 1.00 96.75 97 ASN A C 1
ATOM 763 O O . ASN A 1 97 ? 1.027 -1.411 12.415 1.00 96.75 97 ASN A O 1
ATOM 767 N N . GLN A 1 98 ? 2.518 -0.274 11.163 1.00 96.75 98 GLN A N 1
ATOM 768 C CA . GLN A 1 98 ? 2.731 0.784 12.142 1.00 96.75 98 GLN A CA 1
ATOM 769 C C . GLN A 1 98 ? 1.480 1.651 12.323 1.00 96.75 98 GLN A C 1
ATOM 771 O O . GLN 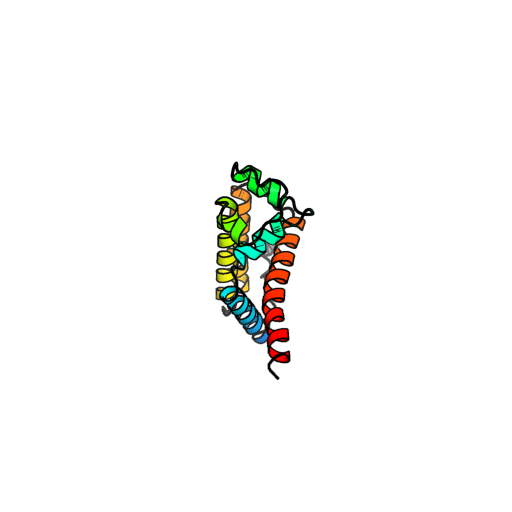A 1 98 ? 1.083 1.921 13.443 1.00 96.75 98 GLN A O 1
ATOM 776 N N . VAL A 1 99 ? 0.803 2.054 11.244 1.00 95.81 99 VAL A N 1
ATOM 777 C CA . VAL A 1 99 ? -0.454 2.820 11.353 1.00 95.81 99 VAL A CA 1
ATOM 778 C C . VAL A 1 99 ? -1.516 2.037 12.128 1.00 95.81 99 VAL A C 1
ATOM 780 O O . VAL A 1 99 ? -2.170 2.592 13.004 1.00 95.81 99 VAL A O 1
ATOM 783 N N . ILE A 1 100 ? -1.673 0.748 11.824 1.00 96.25 100 ILE A N 1
ATOM 784 C CA . ILE A 1 100 ? -2.658 -0.134 12.453 1.00 96.25 100 ILE A CA 1
ATOM 785 C C . ILE A 1 100 ? -2.363 -0.343 13.945 1.00 96.25 100 ILE A C 1
ATOM 787 O O . ILE A 1 100 ? -3.311 -0.440 14.725 1.00 96.25 100 ILE A O 1
ATOM 791 N N . SER A 1 101 ? -1.089 -0.389 14.360 1.00 95.75 101 SER A N 1
ATOM 792 C CA . SER A 1 101 ? -0.730 -0.542 15.777 1.00 95.75 101 SER A CA 1
ATOM 793 C C . SER A 1 101 ? -1.052 0.687 16.624 1.00 95.75 101 SER A C 1
ATOM 795 O O . SER A 1 101 ? -1.331 0.528 17.804 1.00 95.75 101 SER A O 1
ATOM 797 N N . GLU A 1 102 ? -1.065 1.887 16.036 1.00 96.12 102 GLU A N 1
ATOM 798 C CA . GLU A 1 102 ? -1.367 3.131 16.761 1.00 96.12 102 GLU A CA 1
ATOM 799 C C . GLU A 1 102 ? -2.874 3.422 16.885 1.00 96.12 102 GLU A C 1
ATOM 801 O O . GLU A 1 102 ? -3.256 4.360 17.579 1.00 96.12 102 GLU A O 1
ATOM 806 N N . LEU A 1 103 ? -3.756 2.676 16.204 1.00 95.00 103 LEU A N 1
ATOM 807 C CA . LEU A 1 103 ? -5.187 3.021 16.128 1.00 95.00 103 LEU A CA 1
ATOM 808 C C . LEU A 1 103 ? -5.924 2.971 17.474 1.00 95.00 103 LEU A C 1
ATOM 810 O O . LEU A 1 103 ? -6.919 3.675 17.629 1.00 95.00 103 LEU A O 1
ATOM 814 N N . ASP A 1 104 ? -5.465 2.153 18.423 1.00 92.88 104 ASP A N 1
ATOM 815 C CA . ASP A 1 104 ? -6.081 2.050 19.754 1.00 92.88 104 ASP A CA 1
ATOM 816 C C . ASP A 1 104 ? -5.586 3.134 20.725 1.00 92.88 104 ASP A C 1
ATOM 818 O O . ASP A 1 104 ? -6.130 3.278 21.822 1.00 92.88 104 ASP A O 1
ATOM 822 N N . GLU A 1 105 ? -4.567 3.907 20.339 1.00 92.94 105 GLU A N 1
ATOM 823 C CA . GLU A 1 105 ? -3.972 4.908 21.213 1.00 92.94 105 GLU A CA 1
ATOM 824 C C . GLU A 1 105 ? -4.879 6.142 21.355 1.00 92.94 105 GLU A C 1
ATOM 826 O O . GLU A 1 105 ? -5.423 6.638 20.360 1.00 92.94 105 GLU A O 1
ATOM 831 N N . PRO A 1 106 ? -4.988 6.736 22.561 1.00 88.88 106 PRO A N 1
ATOM 832 C CA . PRO A 1 106 ? -5.775 7.954 22.776 1.00 88.88 106 PRO A CA 1
ATOM 833 C C . PRO A 1 106 ? -5.355 9.131 21.880 1.00 88.88 106 PRO A C 1
ATOM 835 O O . PRO A 1 106 ? -6.182 9.975 21.544 1.00 88.88 106 PRO A O 1
ATOM 838 N N . ASN A 1 107 ? -4.079 9.165 21.474 1.00 89.62 107 ASN A N 1
ATOM 839 C CA . ASN A 1 107 ? -3.491 10.179 20.593 1.00 89.62 107 ASN A CA 1
ATOM 840 C C . ASN A 1 107 ? -3.156 9.617 19.197 1.00 89.62 107 ASN A C 1
ATOM 842 O O . ASN A 1 107 ? -2.243 10.111 18.533 1.00 89.62 107 ASN A O 1
ATOM 846 N N . SER A 1 108 ? -3.873 8.581 18.748 1.00 92.62 108 SER A N 1
ATOM 847 C CA . SER A 1 108 ? -3.642 7.886 17.470 1.00 92.62 108 SER A CA 1
ATOM 848 C C . SER A 1 108 ? -3.462 8.837 16.285 1.00 92.62 108 SER A C 1
ATOM 850 O O . SER A 1 108 ? -2.572 8.648 15.459 1.00 92.62 108 SER A O 1
ATOM 852 N N . ALA A 1 109 ? -4.251 9.909 16.222 1.00 92.12 109 ALA A N 1
ATOM 853 C CA . ALA A 1 109 ? -4.175 10.894 15.152 1.00 92.12 109 ALA A CA 1
ATOM 854 C C . ALA A 1 109 ? -2.812 11.608 15.076 1.00 92.12 109 ALA A C 1
ATOM 856 O O . ALA A 1 109 ? -2.268 11.777 13.982 1.00 92.12 109 ALA A O 1
ATOM 857 N N . ASP A 1 110 ? -2.235 11.974 16.223 1.00 92.25 110 ASP A N 1
ATOM 858 C CA . ASP A 1 110 ? -0.927 12.627 16.291 1.00 92.25 110 ASP A CA 1
ATOM 859 C C . ASP A 1 110 ? 0.190 11.641 15.919 1.00 92.25 110 ASP A C 1
ATOM 861 O O . ASP A 1 110 ? 1.092 11.979 15.148 1.00 92.25 110 ASP A O 1
ATOM 865 N N . PHE A 1 111 ? 0.109 10.392 16.390 1.00 93.69 111 PHE A N 1
ATOM 866 C CA . PHE A 1 111 ? 1.082 9.357 16.030 1.00 93.69 111 PHE A CA 1
ATOM 867 C C . PHE A 1 111 ? 1.046 9.030 14.536 1.00 93.69 111 PHE A C 1
ATOM 869 O O . PHE A 1 111 ? 2.089 9.035 13.875 1.00 93.69 111 PHE A O 1
ATOM 876 N N . ILE A 1 112 ? -0.145 8.841 13.966 1.00 94.75 112 ILE A N 1
ATOM 877 C CA . ILE A 1 112 ? -0.327 8.592 12.532 1.00 94.75 112 ILE A CA 1
ATOM 878 C C . ILE A 1 112 ? 0.171 9.784 11.707 1.00 94.75 112 ILE A C 1
ATOM 880 O O . ILE A 1 112 ? 0.824 9.580 10.677 1.00 94.75 112 ILE A O 1
ATOM 884 N N . ALA A 1 113 ? -0.065 11.021 12.157 1.00 93.69 113 ALA A N 1
ATOM 885 C CA . ALA A 1 113 ? 0.472 12.210 11.504 1.00 93.69 113 ALA A CA 1
ATOM 886 C C . ALA A 1 113 ? 2.009 12.202 11.494 1.00 93.69 113 ALA A C 1
ATOM 888 O O . ALA A 1 113 ? 2.611 12.414 10.440 1.00 93.69 113 ALA A O 1
ATOM 889 N N . VAL A 1 114 ? 2.656 11.882 12.619 1.00 94.44 114 VAL A N 1
ATOM 890 C CA . VAL A 1 114 ? 4.124 11.785 12.707 1.00 94.44 114 VAL A CA 1
ATOM 891 C C . VAL A 1 114 ? 4.675 10.683 11.795 1.00 94.44 114 VAL A C 1
ATOM 893 O O . VAL A 1 114 ? 5.652 10.915 11.076 1.00 94.44 114 VAL A O 1
ATOM 896 N N . ILE A 1 115 ? 4.060 9.497 11.778 1.00 95.12 115 ILE A N 1
ATOM 897 C CA . ILE A 1 115 ? 4.459 8.385 10.897 1.00 95.12 115 ILE A CA 1
ATOM 898 C C . ILE A 1 115 ? 4.337 8.811 9.425 1.00 95.12 115 ILE A C 1
ATOM 900 O O . ILE A 1 115 ? 5.274 8.639 8.640 1.00 95.12 115 ILE A O 1
ATOM 904 N N . SER A 1 116 ? 3.219 9.442 9.062 1.00 93.19 116 SER A N 1
ATOM 905 C CA . SER A 1 116 ? 2.950 9.922 7.701 1.00 93.19 116 SER A CA 1
ATOM 906 C C . SER A 1 116 ? 3.932 11.014 7.266 1.00 93.19 116 SER A C 1
ATOM 908 O O . SER A 1 116 ? 4.466 10.967 6.157 1.00 93.19 116 SER A O 1
ATOM 910 N N . GLN A 1 117 ? 4.249 11.965 8.150 1.00 92.62 117 GLN A N 1
ATOM 911 C CA . GLN A 1 117 ? 5.240 13.013 7.893 1.00 92.62 117 GLN A CA 1
ATOM 912 C C . GLN A 1 117 ? 6.644 12.435 7.692 1.00 92.62 117 GLN A C 1
ATOM 914 O O . GLN A 1 117 ? 7.353 12.847 6.772 1.00 92.62 117 GLN A O 1
ATOM 919 N N . ARG A 1 118 ? 7.047 11.446 8.501 1.00 93.12 118 ARG A N 1
ATOM 920 C CA . ARG A 1 118 ? 8.332 10.746 8.332 1.00 93.12 118 ARG A CA 1
ATOM 921 C C . ARG A 1 118 ? 8.406 10.028 6.985 1.00 93.12 118 ARG A C 1
ATOM 923 O O . ARG A 1 118 ? 9.435 10.116 6.310 1.00 93.12 118 ARG A O 1
ATOM 930 N N . LEU A 1 119 ? 7.319 9.374 6.563 1.00 91.50 119 LEU A N 1
ATOM 931 C CA . LEU A 1 119 ? 7.236 8.744 5.245 1.00 91.50 119 LEU A CA 1
ATOM 932 C C . LEU A 1 119 ? 7.368 9.783 4.121 1.00 91.50 119 LEU A C 1
ATOM 934 O O . LEU A 1 119 ? 8.159 9.582 3.196 1.00 91.50 119 LEU A O 1
ATOM 938 N N . GLY A 1 120 ? 6.650 10.905 4.218 1.00 89.50 120 GLY A N 1
ATOM 939 C CA . GLY A 1 120 ? 6.729 12.008 3.257 1.00 89.50 120 GLY A CA 1
ATOM 940 C C . GLY A 1 120 ? 8.136 12.606 3.157 1.00 89.50 120 GLY A C 1
ATOM 941 O O . GLY A 1 120 ? 8.674 12.751 2.059 1.00 89.50 120 GLY A O 1
ATOM 942 N N . ALA A 1 121 ? 8.788 12.859 4.295 1.00 89.75 121 ALA A N 1
ATOM 943 C CA . ALA A 1 121 ? 10.167 13.346 4.344 1.00 89.75 121 ALA A CA 1
ATOM 944 C C . ALA A 1 121 ? 11.162 12.355 3.714 1.00 89.75 121 ALA A C 1
ATOM 946 O O . ALA A 1 121 ? 12.114 12.767 3.048 1.00 89.75 121 ALA A O 1
ATOM 947 N N . SER A 1 122 ? 10.943 11.048 3.887 1.00 88.31 122 SER A N 1
ATOM 948 C CA . SER A 1 122 ? 11.746 10.009 3.233 1.00 88.31 122 SER A CA 1
ATOM 949 C C . SER A 1 122 ? 11.599 10.054 1.707 1.00 88.31 122 SER A C 1
ATOM 951 O O . SER A 1 122 ? 12.602 10.103 0.994 1.00 88.31 122 SER A O 1
ATOM 953 N N . HIS A 1 123 ? 10.365 10.130 1.194 1.00 86.25 123 HIS A N 1
ATOM 954 C CA . HIS A 1 123 ? 10.095 10.245 -0.246 1.00 86.25 123 HIS A CA 1
ATOM 955 C C . HIS A 1 123 ? 10.732 11.497 -0.856 1.00 86.25 123 HIS A C 1
ATOM 957 O O . HIS A 1 123 ? 11.384 11.414 -1.899 1.00 86.25 123 HIS A O 1
ATOM 963 N N . PHE A 1 124 ? 10.631 12.627 -0.151 1.00 84.62 124 PHE A N 1
ATOM 964 C CA . PHE A 1 124 ? 11.287 13.875 -0.531 1.00 84.62 124 PHE A CA 1
ATOM 965 C C . PHE A 1 124 ? 12.811 13.710 -0.649 1.00 84.62 124 PHE A C 1
ATOM 967 O O . PHE A 1 124 ? 13.397 14.060 -1.673 1.00 84.62 124 PHE A O 1
ATOM 974 N N . ARG A 1 125 ? 13.466 13.113 0.360 1.00 84.94 125 ARG A N 1
ATOM 975 C CA . ARG A 1 125 ? 14.926 12.877 0.358 1.00 84.94 125 ARG A CA 1
ATOM 976 C C . ARG A 1 125 ? 15.375 11.937 -0.755 1.00 84.94 125 ARG A C 1
ATOM 978 O O . ARG A 1 125 ? 16.430 12.153 -1.344 1.00 84.94 125 ARG A O 1
ATOM 985 N N . MET A 1 126 ? 14.574 10.918 -1.060 1.00 76.75 126 MET A N 1
ATOM 986 C CA . MET A 1 126 ? 14.845 9.982 -2.153 1.00 76.75 126 MET A CA 1
ATOM 987 C C . MET A 1 126 ? 14.604 10.590 -3.540 1.00 76.75 126 MET A C 1
ATOM 989 O O . MET A 1 126 ? 14.883 9.928 -4.532 1.00 76.75 126 MET A O 1
ATOM 993 N N . LYS A 1 127 ? 14.086 11.825 -3.624 1.00 78.62 127 LYS A N 1
ATOM 994 C CA . LYS A 1 127 ? 13.643 12.466 -4.870 1.00 78.62 127 LYS A CA 1
ATOM 995 C C . LYS A 1 127 ? 12.615 11.622 -5.638 1.00 78.62 127 LYS A C 1
ATOM 997 O O . LYS A 1 127 ? 12.510 11.722 -6.858 1.00 78.62 127 LYS A O 1
ATOM 1002 N N . VAL A 1 128 ? 11.825 10.829 -4.912 1.00 71.81 128 VAL A N 1
ATOM 1003 C CA . VAL A 1 128 ? 10.694 10.070 -5.453 1.00 71.81 128 VAL A CA 1
ATOM 1004 C C . VAL A 1 128 ? 9.438 10.866 -5.135 1.00 71.81 128 VAL A C 1
ATOM 1006 O O . VAL A 1 128 ? 8.813 10.701 -4.088 1.00 71.81 128 VAL A O 1
ATOM 1009 N N . TRP A 1 129 ? 9.107 11.792 -6.029 1.00 64.56 129 TRP A N 1
ATOM 1010 C CA . TRP A 1 129 ? 7.968 12.686 -5.866 1.00 64.56 129 TRP A CA 1
ATOM 1011 C C . TRP A 1 129 ? 6.751 12.034 -6.495 1.00 64.56 129 TRP A C 1
ATOM 1013 O O . TRP A 1 129 ? 6.557 12.067 -7.711 1.00 64.56 129 TRP A O 1
ATOM 1023 N N . PHE A 1 130 ? 5.918 11.432 -5.660 1.00 66.44 130 PHE A N 1
ATOM 1024 C CA . PHE A 1 130 ? 4.584 11.076 -6.094 1.00 66.44 130 PHE A CA 1
ATOM 1025 C C . PHE A 1 130 ? 3.742 12.344 -6.156 1.00 66.44 130 PHE A C 1
ATOM 1027 O O . PHE A 1 130 ? 3.471 12.979 -5.135 1.00 66.44 130 PHE A O 1
ATOM 1034 N N . GLN A 1 131 ? 3.317 12.701 -7.369 1.00 71.69 131 GLN A N 1
ATOM 1035 C CA . GLN A 1 131 ? 2.171 13.591 -7.530 1.00 71.69 131 GLN A CA 1
ATOM 1036 C C . GLN A 1 131 ? 0.955 12.973 -6.817 1.00 71.69 131 GLN A C 1
ATOM 1038 O O . GLN A 1 131 ? 0.910 11.749 -6.629 1.00 71.69 131 GLN A O 1
ATOM 1043 N N . ALA A 1 132 ? -0.010 13.799 -6.409 1.00 78.44 132 ALA A N 1
ATOM 1044 C CA . ALA A 1 132 ? -1.178 13.369 -5.635 1.00 78.44 132 ALA A CA 1
ATOM 1045 C C . ALA A 1 132 ? -1.913 12.178 -6.279 1.00 78.44 132 ALA A C 1
ATOM 1047 O O . ALA A 1 132 ? -2.370 11.267 -5.591 1.00 78.44 132 ALA A O 1
ATOM 1048 N N . GLU A 1 133 ? -1.941 12.135 -7.607 1.00 74.06 133 GLU A N 1
ATOM 1049 C CA . GLU A 1 133 ? -2.553 11.088 -8.418 1.00 74.06 133 GLU A CA 1
ATOM 1050 C C . GLU A 1 133 ? -1.913 9.717 -8.170 1.00 74.06 133 GLU A C 1
ATOM 1052 O O . GLU A 1 133 ? -2.611 8.711 -8.087 1.00 74.06 133 GLU A O 1
ATOM 1057 N N . ASN A 1 134 ? -0.596 9.658 -7.965 1.00 78.69 134 ASN A N 1
ATOM 1058 C CA . ASN A 1 134 ? 0.075 8.389 -7.695 1.00 78.69 134 ASN A CA 1
ATOM 1059 C C . ASN A 1 134 ? -0.237 7.874 -6.284 1.00 78.69 134 ASN A C 1
ATOM 1061 O O . ASN A 1 134 ? -0.400 6.670 -6.101 1.00 78.69 134 ASN A O 1
ATOM 1065 N N . TRP A 1 135 ? -0.376 8.767 -5.296 1.00 84.19 135 TRP A N 1
ATOM 1066 C CA . TRP A 1 135 ? -0.841 8.384 -3.958 1.00 84.19 135 TRP A CA 1
ATOM 1067 C C . TRP A 1 135 ? -2.273 7.848 -3.994 1.00 84.19 135 TRP A C 1
ATOM 1069 O O . TRP A 1 135 ? -2.584 6.870 -3.313 1.00 84.19 135 TRP A O 1
ATOM 1079 N N . LEU A 1 136 ? -3.136 8.438 -4.827 1.00 86.88 136 LEU A N 1
ATOM 1080 C CA . LEU A 1 136 ? -4.484 7.924 -5.066 1.00 86.88 136 LEU A CA 1
ATOM 1081 C C . LEU A 1 136 ? -4.457 6.538 -5.720 1.00 86.88 136 LEU A C 1
ATOM 1083 O O . LEU A 1 136 ? -5.219 5.672 -5.298 1.00 86.88 136 LEU A O 1
ATOM 1087 N N . CYS A 1 137 ? -3.565 6.295 -6.682 1.00 86.19 137 CYS A N 1
ATOM 1088 C CA . CYS A 1 137 ? -3.389 4.969 -7.273 1.00 86.19 137 CYS A CA 1
ATOM 1089 C C . CYS A 1 137 ? -2.918 3.937 -6.243 1.00 86.19 137 CYS A C 1
ATOM 1091 O O . CYS A 1 137 ? -3.517 2.871 -6.156 1.00 86.19 137 CYS A O 1
ATOM 1093 N N . VAL A 1 138 ? -1.927 4.263 -5.402 1.00 88.44 138 VAL A N 1
ATOM 1094 C CA . VAL A 1 138 ? -1.491 3.379 -4.302 1.00 88.44 138 VAL A CA 1
ATOM 1095 C C . VAL A 1 138 ? -2.657 3.059 -3.368 1.00 88.44 138 VAL A C 1
ATOM 1097 O O . VAL A 1 138 ? -2.889 1.892 -3.060 1.00 88.44 138 VAL A O 1
ATOM 1100 N N . LYS A 1 139 ? -3.428 4.075 -2.961 1.00 91.44 139 LYS A N 1
ATOM 1101 C CA . LYS A 1 139 ? -4.614 3.901 -2.112 1.00 91.44 139 LYS A CA 1
ATOM 1102 C C . LYS A 1 139 ? -5.636 2.961 -2.758 1.00 91.44 139 LYS A C 1
ATOM 1104 O O . LYS A 1 139 ? -6.088 2.024 -2.109 1.00 91.44 139 LYS A O 1
ATOM 1109 N N . ASN A 1 140 ? -5.995 3.208 -4.016 1.00 91.31 140 ASN A N 1
ATOM 1110 C CA . ASN A 1 140 ? -7.010 2.427 -4.719 1.00 91.31 140 ASN A CA 1
ATOM 1111 C C . ASN A 1 140 ? -6.544 0.980 -4.930 1.00 91.31 140 ASN A C 1
ATOM 1113 O O . ASN A 1 140 ? -7.254 0.059 -4.547 1.00 91.31 140 ASN A O 1
ATOM 1117 N N . CYS A 1 141 ? -5.317 0.767 -5.419 1.00 91.69 141 CYS A N 1
ATOM 1118 C CA . CYS A 1 141 ? -4.769 -0.577 -5.599 1.00 91.69 141 CYS A CA 1
ATOM 1119 C C . CYS A 1 141 ? -4.649 -1.342 -4.273 1.00 91.69 141 CYS A C 1
ATOM 1121 O O . CYS A 1 141 ? -4.834 -2.560 -4.253 1.00 91.69 141 CYS A O 1
ATOM 1123 N N . LEU A 1 142 ? -4.354 -0.658 -3.161 1.00 92.94 142 LEU A N 1
ATOM 1124 C CA . LEU A 1 142 ? -4.302 -1.297 -1.848 1.00 92.94 142 LEU A CA 1
ATOM 1125 C C . LEU A 1 142 ? -5.696 -1.726 -1.388 1.00 92.94 142 LEU A C 1
ATOM 1127 O O . LEU A 1 142 ? -5.868 -2.866 -0.958 1.00 92.94 142 LEU A O 1
ATOM 1131 N N . LEU A 1 143 ? -6.682 -0.834 -1.504 1.00 93.25 143 LEU A N 1
ATOM 1132 C CA . LEU A 1 143 ? -8.073 -1.151 -1.189 1.00 93.25 143 LEU A CA 1
ATOM 1133 C C . LEU A 1 143 ? -8.564 -2.329 -2.031 1.00 93.25 143 LEU A C 1
ATOM 1135 O O . LEU A 1 143 ? -9.097 -3.278 -1.468 1.00 93.25 143 LEU A O 1
ATOM 1139 N N . ASP A 1 144 ? -8.299 -2.333 -3.337 1.00 91.75 144 ASP A N 1
ATOM 1140 C CA . ASP A 1 144 ? -8.666 -3.439 -4.226 1.00 91.75 144 ASP A CA 1
ATOM 1141 C C . ASP A 1 144 ? -8.001 -4.755 -3.797 1.00 91.75 144 ASP A C 1
ATOM 1143 O O . ASP A 1 144 ? -8.651 -5.801 -3.777 1.00 91.75 144 ASP A O 1
ATOM 1147 N N . THR A 1 145 ? -6.724 -4.713 -3.396 1.00 90.94 145 THR A N 1
ATOM 1148 C CA . THR A 1 145 ? -5.996 -5.879 -2.862 1.00 90.94 145 THR A CA 1
ATOM 1149 C C . THR A 1 145 ? -6.681 -6.451 -1.622 1.00 90.94 145 THR A C 1
ATOM 1151 O O . THR A 1 145 ? -6.979 -7.648 -1.561 1.00 90.94 145 THR A O 1
ATOM 1154 N N . ILE A 1 146 ? -6.979 -5.596 -0.644 1.00 92.56 146 ILE A N 1
ATOM 1155 C CA . ILE A 1 146 ? -7.627 -6.007 0.604 1.00 92.56 146 ILE A CA 1
ATOM 1156 C C . ILE A 1 146 ? -9.038 -6.534 0.312 1.00 92.56 146 ILE A C 1
ATOM 1158 O O . ILE A 1 146 ? -9.380 -7.633 0.743 1.00 92.56 146 ILE A O 1
ATOM 1162 N N . MET A 1 147 ? -9.838 -5.809 -0.473 1.00 91.94 147 MET A N 1
ATOM 1163 C CA . MET A 1 147 ? -11.224 -6.175 -0.780 1.00 91.94 147 MET A CA 1
ATOM 1164 C C . MET A 1 147 ? -11.322 -7.489 -1.555 1.00 91.94 147 MET A C 1
ATOM 1166 O O . MET A 1 147 ? -12.143 -8.331 -1.195 1.00 91.94 147 MET A O 1
ATOM 1170 N N . THR A 1 148 ? -10.439 -7.720 -2.535 1.00 88.31 148 THR A N 1
ATOM 1171 C CA . THR A 1 148 ? -10.351 -9.007 -3.254 1.00 88.31 148 THR A CA 1
ATOM 1172 C C . THR A 1 148 ? -10.143 -10.158 -2.268 1.00 88.31 148 THR A C 1
ATOM 1174 O O . THR A 1 148 ? -10.802 -11.193 -2.347 1.00 88.31 148 THR A O 1
ATOM 1177 N N . THR A 1 149 ? -9.273 -9.955 -1.277 1.00 86.44 149 THR A N 1
ATOM 1178 C CA . THR A 1 149 ? -8.981 -10.960 -0.248 1.00 86.44 149 THR A CA 1
ATOM 1179 C C . THR A 1 149 ? -10.178 -11.227 0.661 1.00 86.44 149 THR A C 1
ATOM 1181 O O . THR A 1 149 ? -10.459 -12.369 1.031 1.00 86.44 149 THR A O 1
ATOM 1184 N N . LEU A 1 150 ? -10.909 -10.174 1.032 1.00 86.69 150 LEU A N 1
ATOM 1185 C CA . LEU A 1 150 ? -12.098 -10.293 1.873 1.00 86.69 150 LEU A CA 1
ATOM 1186 C C . LEU A 1 150 ? -13.252 -10.994 1.141 1.00 86.69 150 LEU A C 1
ATOM 1188 O O . LEU A 1 150 ? -13.970 -11.774 1.772 1.00 86.69 150 LEU A O 1
ATOM 1192 N N . GLN A 1 151 ? -13.397 -10.756 -0.166 1.00 84.44 151 GLN A N 1
ATOM 1193 C CA . GLN A 1 151 ? -14.447 -11.325 -1.018 1.00 84.44 151 GLN A CA 1
ATOM 1194 C C . GLN A 1 151 ? -14.183 -12.778 -1.423 1.00 84.44 151 GLN A C 1
ATOM 1196 O O . GLN A 1 151 ? -15.126 -13.566 -1.445 1.00 84.44 151 GLN A O 1
ATOM 1201 N N . ALA A 1 152 ? -12.924 -13.176 -1.638 1.00 69.69 152 ALA A N 1
ATOM 1202 C CA . ALA A 1 152 ? -12.566 -14.541 -2.042 1.00 69.69 152 ALA A CA 1
ATOM 1203 C C . ALA A 1 152 ? -13.093 -15.632 -1.083 1.00 69.69 152 ALA A C 1
ATOM 1205 O O . ALA A 1 152 ? -13.287 -16.777 -1.480 1.00 69.69 152 ALA A O 1
ATOM 1206 N N . LYS A 1 153 ? -13.380 -15.294 0.183 1.00 56.09 153 LYS A N 1
ATOM 1207 C CA . LYS A 1 153 ? -13.958 -16.233 1.162 1.00 56.09 153 LYS A CA 1
ATOM 1208 C C . LYS A 1 153 ? -15.495 -16.221 1.221 1.00 56.09 153 LYS A C 1
ATOM 1210 O O . LYS A 1 153 ? -16.081 -17.170 1.737 1.00 56.09 153 LYS A O 1
ATOM 1215 N N . SER A 1 154 ? -16.151 -15.186 0.691 1.00 52.81 154 SER A N 1
ATOM 1216 C CA . SER A 1 154 ? -17.618 -15.141 0.571 1.00 52.81 154 SER A CA 1
ATOM 1217 C C . SER A 1 154 ? -18.113 -16.230 -0.390 1.00 52.81 154 SER A C 1
ATOM 1219 O O . SER A 1 154 ? -19.064 -16.938 -0.077 1.00 52.81 154 SER A O 1
ATOM 1221 N N . GLU A 1 155 ? -17.395 -16.466 -1.491 1.00 47.19 155 GLU A N 1
ATOM 1222 C CA . GLU A 1 155 ? -17.758 -17.490 -2.483 1.00 47.19 155 GLU A CA 1
ATOM 1223 C C . GLU A 1 155 ? -17.514 -18.927 -1.990 1.00 47.19 155 GLU A C 1
ATOM 1225 O O . GLU A 1 155 ? -18.348 -19.805 -2.205 1.00 47.19 155 GLU A O 1
ATOM 1230 N N . PHE A 1 156 ? -16.442 -19.172 -1.227 1.00 47.53 156 PHE A N 1
ATOM 1231 C CA . PHE A 1 156 ? -16.189 -20.493 -0.626 1.00 47.53 156 PHE A CA 1
ATOM 1232 C C . PHE A 1 156 ? -17.215 -20.894 0.445 1.00 47.53 156 PHE A C 1
ATOM 1234 O O . PHE A 1 156 ? -17.421 -22.083 0.683 1.00 47.53 156 PHE A O 1
ATOM 1241 N N . SER A 1 157 ? -17.878 -19.920 1.074 1.00 43.31 157 SER A N 1
ATOM 1242 C CA . SER A 1 157 ? -18.921 -20.173 2.081 1.00 43.31 157 SER A CA 1
ATOM 1243 C C . SER A 1 157 ? -20.243 -20.629 1.447 1.00 43.31 157 SER A C 1
ATOM 1245 O O . SER A 1 157 ? -21.012 -21.350 2.073 1.00 43.31 157 SER A O 1
ATOM 1247 N N . ILE A 1 158 ? -20.498 -20.233 0.195 1.00 45.78 158 ILE A N 1
ATOM 1248 C CA . ILE A 1 158 ? -21.728 -20.567 -0.541 1.00 45.78 158 ILE A CA 1
ATOM 1249 C C . ILE A 1 158 ? -21.608 -21.941 -1.217 1.00 45.78 158 ILE A C 1
ATOM 1251 O O . ILE A 1 158 ? -22.597 -22.649 -1.347 1.00 45.78 158 ILE A O 1
ATOM 1255 N N . LEU A 1 159 ? -20.395 -22.357 -1.593 1.00 43.53 159 LEU A N 1
ATOM 1256 C CA . LEU A 1 159 ? -20.135 -23.666 -2.210 1.00 43.53 159 LEU A CA 1
ATOM 1257 C C . LEU A 1 159 ? -19.929 -24.812 -1.201 1.00 43.53 159 LEU A C 1
ATOM 1259 O O . LEU A 1 159 ? -19.689 -25.947 -1.605 1.00 43.53 159 LEU A O 1
ATOM 1263 N N . SER A 1 160 ? -19.994 -24.520 0.100 1.00 42.66 160 SER A N 1
ATOM 1264 C CA . SER A 1 160 ? -19.869 -25.501 1.190 1.00 42.66 160 SER A CA 1
ATOM 1265 C C . SER A 1 160 ? -21.149 -25.665 2.023 1.00 42.66 160 SER A C 1
ATOM 1267 O O . SER A 1 160 ? -21.098 -26.282 3.087 1.00 42.66 160 SER A O 1
ATOM 1269 N N . SER A 1 161 ? -22.282 -25.135 1.539 1.00 40.00 161 SER A N 1
ATOM 1270 C CA . SER A 1 161 ? -23.620 -25.296 2.135 1.00 40.00 161 SER A CA 1
ATOM 1271 C C . SER A 1 161 ? -24.498 -26.228 1.308 1.00 40.00 161 SER A C 1
ATOM 1273 O O . SER A 1 161 ? -24.463 -26.103 0.064 1.00 40.00 161 SER A O 1
#

Sequence (161 aa):
MSIMKECSSDPGPARSTLNITPFEIRYLKYSWEKASSTMDIGCELVARLLNDNRTRFRALIESHSGDLLGSANFSAEDVKKFRRARSVAHGVVMFFNQVISELDEPNSADFIAVISQRLGASHFRMKVWFQAENWLCVKNCLLDTIMTTLQAKSEFSILSS